Protein AF-A0A2E0Y604-F1 (afdb_monomer_lite)

Sequence (64 aa):
MSQLNYSFDELMAEHDYATKICHKDKTLHGGLLADGTYRPPRSLNRTPAIEAWWGRLKEKGHAV

Foldseek 3Di:
DQDQDDDPCLQQDFDPAPAFDDDPNDTDAFHAHPVRDTDGGSCPRVVSNVVVVVVVCVVVVHDD

Secondary structure (DSSP, 8-state):
-------HHHHH-----SB--EETTEEPSSEE-TTS-EE-TTHHHHHHHHHHHHHHHHHTT---

Structure (mmCIF, N/CA/C/O backbone):
data_AF-A0A2E0Y604-F1
#
_entry.id   AF-A0A2E0Y604-F1
#
loop_
_atom_site.group_PDB
_atom_site.id
_atom_site.type_symbol
_atom_site.label_atom_id
_atom_site.label_alt_id
_atom_site.label_comp_id
_atom_site.label_asym_id
_atom_site.label_entity_id
_atom_site.label_seq_id
_atom_site.pdbx_PDB_ins_code
_atom_site.Cartn_x
_atom_site.Cartn_y
_atom_site.Cartn_z
_atom_site.occupancy
_atom_site.B_iso_or_equiv
_atom_site.auth_seq_id
_atom_site.auth_comp_id
_atom_site.auth_asym_id
_atom_site.auth_atom_id
_atom_site.pdbx_PDB_model_num
ATOM 1 N N . MET A 1 1 ? -20.663 4.516 0.735 1.00 59.75 1 MET A N 1
ATOM 2 C CA . MET A 1 1 ? -20.219 3.764 1.929 1.00 59.75 1 MET A CA 1
ATOM 3 C C . MET A 1 1 ? -18.803 3.289 1.672 1.00 59.75 1 MET A C 1
ATOM 5 O O . MET A 1 1 ? -18.564 2.784 0.584 1.00 59.75 1 MET A O 1
ATOM 9 N N . SER A 1 2 ? -17.871 3.498 2.600 1.00 75.75 2 SER A N 1
ATOM 10 C CA . SER A 1 2 ? -16.501 2.990 2.474 1.00 75.75 2 SER A CA 1
ATOM 11 C C . SER A 1 2 ? -16.454 1.485 2.790 1.00 75.75 2 SER A C 1
ATOM 13 O O . SER A 1 2 ? -17.123 1.017 3.713 1.00 75.75 2 SER A O 1
ATOM 15 N N . GLN A 1 3 ? -15.715 0.708 1.990 1.00 91.69 3 GLN A N 1
ATOM 16 C CA . GLN A 1 3 ? -15.571 -0.743 2.163 1.00 91.69 3 GLN A CA 1
ATOM 17 C C . GLN A 1 3 ? -14.697 -1.048 3.390 1.00 91.69 3 GLN A C 1
ATOM 19 O O . GLN A 1 3 ? -13.618 -0.479 3.537 1.00 91.69 3 GLN A O 1
ATOM 24 N N . LEU A 1 4 ? -15.166 -1.948 4.264 1.00 95.19 4 LEU A N 1
ATOM 25 C CA . LEU A 1 4 ? -14.458 -2.373 5.487 1.00 95.19 4 LEU A CA 1
ATOM 26 C C . LEU A 1 4 ? -14.038 -3.846 5.477 1.00 95.19 4 LEU A C 1
ATOM 28 O O . LEU A 1 4 ? -13.153 -4.229 6.234 1.00 95.19 4 LEU A O 1
ATOM 32 N N . ASN A 1 5 ? -14.670 -4.667 4.640 1.00 96.38 5 ASN A N 1
ATOM 33 C CA . ASN A 1 5 ? -14.333 -6.077 4.502 1.00 96.38 5 ASN A CA 1
ATOM 34 C C . ASN A 1 5 ? -13.575 -6.256 3.194 1.00 96.38 5 ASN A C 1
ATOM 36 O O . ASN A 1 5 ? -14.077 -5.882 2.136 1.00 96.38 5 ASN A O 1
ATOM 40 N N . TYR A 1 6 ? -12.379 -6.818 3.288 1.00 96.62 6 TYR A N 1
ATOM 41 C CA . TYR A 1 6 ? -11.543 -7.171 2.153 1.00 96.62 6 TYR A CA 1
ATOM 42 C C . TYR A 1 6 ? -11.097 -8.615 2.340 1.00 96.62 6 TYR A C 1
ATOM 44 O O . TYR A 1 6 ? -10.793 -9.046 3.456 1.00 96.62 6 TYR A O 1
ATOM 52 N N . SER A 1 7 ? -11.050 -9.359 1.250 1.00 97.88 7 SER A N 1
ATOM 53 C CA . SER A 1 7 ? -10.366 -10.639 1.172 1.00 97.88 7 SER A CA 1
ATOM 54 C C . SER A 1 7 ? -8.851 -10.453 1.278 1.00 97.88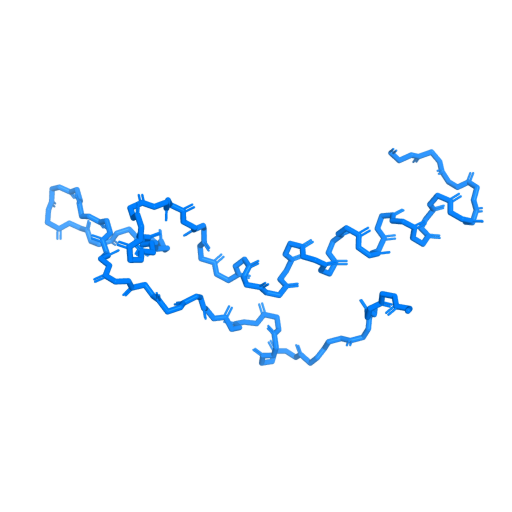 7 SER A C 1
ATOM 56 O O . SER A 1 7 ? -8.303 -9.355 1.131 1.00 97.88 7 SER A O 1
ATOM 58 N N . PHE A 1 8 ? -8.157 -11.562 1.520 1.00 97.44 8 PHE A N 1
ATOM 59 C CA . PHE A 1 8 ? -6.700 -11.580 1.503 1.00 97.44 8 PHE A CA 1
ATOM 60 C C . PHE A 1 8 ? -6.145 -11.098 0.155 1.00 97.44 8 PHE A C 1
ATOM 62 O O . PHE A 1 8 ? -5.251 -10.254 0.138 1.00 97.44 8 PHE A O 1
ATOM 69 N N . ASP A 1 9 ? -6.712 -11.575 -0.955 1.00 98.12 9 ASP A N 1
ATOM 70 C CA . ASP A 1 9 ? -6.247 -11.238 -2.302 1.00 98.12 9 ASP A CA 1
ATOM 71 C C . ASP A 1 9 ? -6.439 -9.753 -2.610 1.00 98.12 9 ASP A C 1
ATOM 73 O O . ASP A 1 9 ? -5.524 -9.105 -3.116 1.00 98.12 9 ASP A O 1
ATOM 77 N N . GLU A 1 10 ? -7.571 -9.170 -2.207 1.00 97.56 10 GLU A N 1
ATOM 78 C CA . GLU A 1 10 ? -7.782 -7.727 -2.328 1.00 97.56 10 GLU A CA 1
ATOM 79 C C . GLU A 1 10 ? -6.732 -6.939 -1.534 1.00 97.56 10 GLU A C 1
ATOM 81 O O . GLU A 1 10 ? -6.146 -5.995 -2.060 1.00 97.56 10 GLU A O 1
ATOM 86 N N . LEU A 1 11 ? -6.426 -7.331 -0.293 1.00 97.38 11 LEU A N 1
ATOM 87 C CA . LEU A 1 11 ? -5.403 -6.652 0.513 1.00 97.38 11 LEU A CA 1
ATOM 88 C C . LEU A 1 11 ? -3.974 -6.881 0.008 1.00 97.38 11 LEU A C 1
ATOM 90 O O . LEU A 1 11 ? -3.070 -6.129 0.380 1.00 97.38 11 LEU A O 1
ATOM 94 N N . MET A 1 12 ? -3.729 -7.929 -0.771 1.00 97.00 12 MET A N 1
ATOM 95 C CA . MET A 1 12 ? -2.414 -8.247 -1.332 1.00 97.00 12 MET A CA 1
ATOM 96 C C . MET A 1 12 ? -2.235 -7.730 -2.760 1.00 97.00 12 MET A C 1
ATOM 98 O O . MET A 1 12 ? -1.120 -7.798 -3.274 1.00 97.00 12 MET A O 1
ATOM 102 N N . ALA A 1 13 ? -3.286 -7.176 -3.369 1.00 97.44 13 ALA A N 1
ATOM 103 C CA . ALA A 1 13 ? -3.233 -6.600 -4.701 1.00 97.44 13 ALA A CA 1
ATOM 104 C C . ALA A 1 13 ? -2.216 -5.450 -4.795 1.00 97.44 13 ALA A C 1
ATOM 106 O O . ALA A 1 13 ? -2.066 -4.625 -3.887 1.00 97.44 13 ALA A O 1
ATOM 107 N N . GLU A 1 14 ? -1.525 -5.405 -5.927 1.00 96.56 14 GLU A N 1
ATOM 108 C CA . GLU A 1 14 ? -0.486 -4.430 -6.246 1.00 96.56 14 GLU A CA 1
ATOM 109 C C . GLU A 1 14 ? -1.001 -3.411 -7.264 1.00 96.56 14 GLU A C 1
ATOM 111 O O . GLU A 1 14 ? -1.921 -3.694 -8.030 1.00 96.56 14 GLU A O 1
ATOM 116 N N . HIS A 1 15 ? -0.389 -2.226 -7.288 1.00 96.69 15 HIS A N 1
ATOM 117 C CA . HIS A 1 15 ? -0.634 -1.279 -8.377 1.00 96.69 15 HIS A CA 1
ATOM 118 C C . HIS A 1 15 ? -0.040 -1.805 -9.686 1.00 96.69 15 HIS A C 1
ATOM 120 O O . HIS A 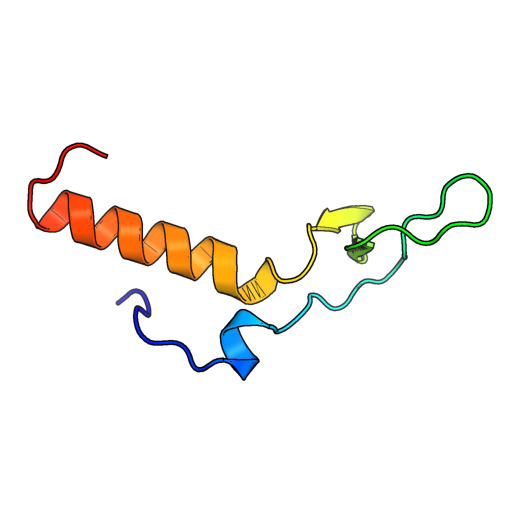1 15 ? 0.946 -2.548 -9.676 1.00 96.69 15 HIS A O 1
ATOM 126 N N . ASP A 1 16 ? -0.587 -1.346 -10.809 1.00 96.12 16 ASP A N 1
ATOM 127 C CA . ASP A 1 16 ? 0.023 -1.562 -12.118 1.00 96.12 16 ASP A CA 1
ATOM 128 C C . ASP A 1 16 ? 1.214 -0.610 -12.299 1.00 96.12 16 ASP A C 1
ATOM 130 O O . ASP A 1 16 ? 1.090 0.550 -12.700 1.00 96.12 16 ASP A O 1
ATOM 134 N N . TYR A 1 17 ? 2.382 -1.071 -11.860 1.00 96.88 17 TYR A N 1
ATOM 135 C CA . TYR A 1 17 ? 3.608 -0.287 -11.894 1.00 96.88 17 TYR A CA 1
ATOM 136 C C . TYR A 1 17 ? 4.158 -0.209 -13.315 1.00 96.88 17 TYR A C 1
ATOM 138 O O . TYR A 1 17 ? 4.615 -1.214 -13.854 1.00 96.88 17 TYR A O 1
ATOM 146 N N . ALA A 1 18 ? 4.239 1.002 -13.864 1.00 97.62 18 ALA A N 1
ATOM 147 C CA . ALA A 1 18 ? 4.915 1.245 -15.135 1.00 97.62 18 ALA A CA 1
ATOM 148 C C . ALA A 1 18 ? 6.431 1.010 -15.024 1.00 97.62 18 ALA A C 1
ATOM 150 O O . ALA A 1 18 ? 7.053 0.481 -15.943 1.00 97.62 18 ALA A O 1
ATOM 151 N N . THR A 1 19 ? 7.022 1.362 -13.876 1.00 97.00 19 THR A N 1
ATOM 152 C CA . THR A 1 19 ? 8.467 1.236 -13.646 1.00 97.00 19 THR A CA 1
ATOM 153 C C . THR A 1 19 ? 8.755 0.712 -12.245 1.00 97.00 19 THR A C 1
ATOM 155 O O . THR A 1 19 ? 8.211 1.201 -11.255 1.00 97.00 19 THR A O 1
ATOM 158 N N . LYS A 1 20 ? 9.662 -0.262 -12.123 1.00 95.69 20 LYS A N 1
ATOM 159 C CA . LYS A 1 20 ? 10.182 -0.718 -10.825 1.00 95.69 20 LYS A CA 1
ATOM 160 C C . LYS A 1 20 ? 11.360 0.142 -10.373 1.00 95.69 20 LYS A C 1
ATOM 162 O O . LYS A 1 20 ? 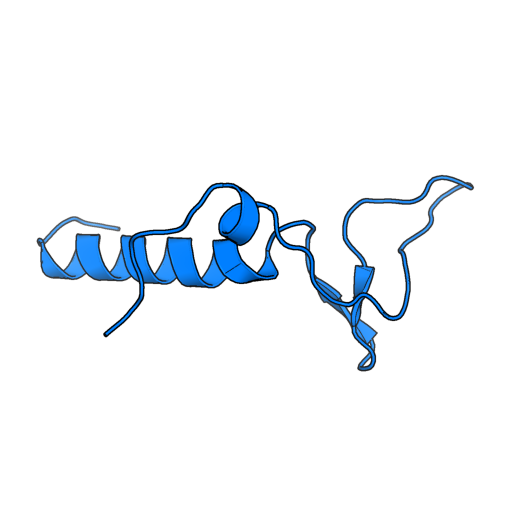12.147 0.606 -11.191 1.00 95.69 20 LYS A O 1
ATOM 167 N N . ILE A 1 21 ? 11.496 0.335 -9.062 1.00 94.25 21 ILE A N 1
ATOM 168 C CA . ILE A 1 21 ? 12.639 1.057 -8.493 1.00 94.25 21 ILE A CA 1
ATOM 169 C C . ILE A 1 21 ? 13.797 0.079 -8.304 1.00 94.25 21 ILE A C 1
ATOM 171 O O . ILE A 1 21 ? 13.628 -0.962 -7.669 1.00 94.25 21 ILE A O 1
ATOM 175 N N . CYS A 1 22 ? 14.977 0.437 -8.811 1.00 94.88 22 CYS A N 1
ATOM 176 C CA . CYS A 1 22 ? 16.199 -0.349 -8.665 1.00 94.88 22 CYS A CA 1
ATOM 177 C C . CYS A 1 22 ? 17.309 0.477 -8.001 1.00 94.88 22 CYS A C 1
ATOM 179 O O . CYS A 1 22 ? 17.513 1.641 -8.338 1.00 94.88 22 CYS A O 1
ATOM 181 N N . HIS A 1 23 ? 18.051 -0.135 -7.078 1.00 93.25 23 HIS A N 1
ATOM 182 C CA . HIS A 1 23 ? 19.234 0.453 -6.448 1.00 93.25 23 HIS A CA 1
ATOM 183 C C . HIS A 1 23 ? 20.338 -0.599 -6.330 1.00 93.25 23 HIS A C 1
ATOM 185 O O . HIS A 1 23 ? 20.106 -1.648 -5.734 1.00 93.25 23 HIS A O 1
ATOM 191 N N . LYS A 1 24 ? 21.534 -0.321 -6.874 1.00 94.44 24 LYS A N 1
ATOM 192 C CA . LYS A 1 24 ? 22.686 -1.252 -6.870 1.00 94.44 24 LYS A CA 1
ATOM 193 C C . LYS A 1 24 ? 22.284 -2.678 -7.291 1.00 94.44 24 LYS A C 1
ATOM 195 O O . LYS A 1 24 ? 22.499 -3.635 -6.551 1.00 94.44 24 LYS A O 1
ATOM 200 N N . ASP A 1 25 ? 21.600 -2.781 -8.431 1.00 94.25 25 ASP A N 1
ATOM 201 C CA . ASP A 1 25 ? 21.105 -4.039 -9.017 1.00 94.25 25 ASP A CA 1
ATOM 202 C C . ASP A 1 25 ? 20.080 -4.808 -8.165 1.00 94.25 25 ASP A C 1
ATOM 204 O O . ASP A 1 25 ? 19.795 -5.982 -8.409 1.00 94.25 25 ASP A O 1
ATOM 208 N N . LYS A 1 26 ? 19.487 -4.156 -7.158 1.00 95.88 26 LYS A N 1
ATOM 209 C CA . LYS A 1 26 ? 18.385 -4.702 -6.362 1.00 95.88 26 LYS A CA 1
ATOM 210 C C . LYS A 1 26 ? 17.084 -3.995 -6.699 1.00 95.88 26 LYS A C 1
ATOM 212 O O . LYS A 1 26 ? 16.986 -2.775 -6.574 1.00 95.88 26 LYS A O 1
ATOM 217 N N . THR A 1 27 ? 16.074 -4.773 -7.079 1.00 95.06 27 THR A N 1
ATOM 218 C CA . THR A 1 27 ? 14.703 -4.285 -7.236 1.00 95.06 27 THR A CA 1
ATOM 219 C C . THR A 1 27 ? 14.067 -4.100 -5.866 1.00 95.06 27 THR A C 1
ATOM 221 O O . THR A 1 27 ? 14.010 -5.030 -5.063 1.00 95.06 27 THR A O 1
ATOM 224 N N . LEU A 1 28 ? 13.603 -2.885 -5.598 1.00 93.19 28 LEU A N 1
ATOM 225 C CA . LEU A 1 28 ? 12.890 -2.538 -4.378 1.00 93.19 28 LEU A CA 1
ATOM 226 C C . LEU A 1 28 ? 11.396 -2.833 -4.531 1.00 93.19 28 LEU A C 1
ATOM 228 O O . LEU A 1 28 ? 10.867 -2.966 -5.636 1.00 93.19 28 LEU A O 1
ATOM 232 N N . HIS A 1 29 ? 10.704 -2.927 -3.399 1.00 94.56 29 HIS A N 1
ATOM 233 C CA . HIS A 1 29 ? 9.260 -3.100 -3.408 1.00 94.56 29 HIS A CA 1
ATOM 234 C C . HIS A 1 29 ? 8.536 -1.837 -3.888 1.00 94.56 29 HIS A C 1
ATOM 236 O O . HIS A 1 29 ? 8.987 -0.716 -3.662 1.00 94.56 29 HIS A O 1
ATOM 242 N N . GLY A 1 30 ? 7.366 -2.035 -4.493 1.00 94.94 30 GLY A N 1
ATOM 243 C CA . GLY A 1 30 ? 6.583 -0.961 -5.090 1.00 94.94 30 GLY A CA 1
ATOM 244 C C . GLY A 1 30 ? 7.073 -0.596 -6.4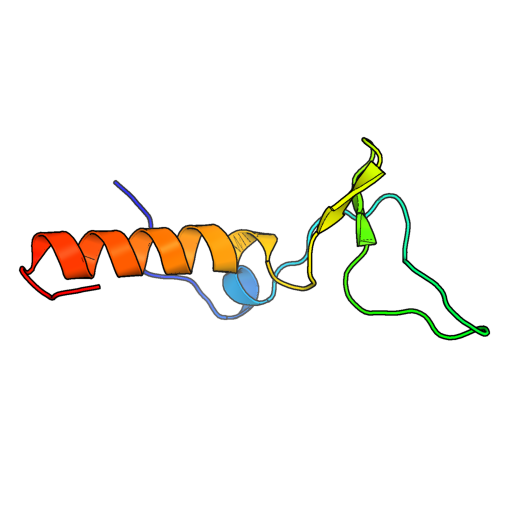88 1.00 94.94 30 GLY A C 1
ATOM 245 O O . GLY A 1 30 ? 7.653 -1.422 -7.202 1.00 94.94 30 GLY A O 1
ATOM 246 N N . GLY A 1 31 ? 6.805 0.641 -6.888 1.00 97.25 31 GLY A N 1
ATOM 247 C CA . GLY A 1 31 ? 7.166 1.152 -8.203 1.00 97.25 31 GLY A CA 1
ATOM 248 C C . GLY A 1 31 ? 6.532 2.504 -8.493 1.00 97.25 31 GLY A C 1
ATOM 249 O O . GLY A 1 31 ? 5.789 3.051 -7.676 1.00 97.25 31 GLY A O 1
ATOM 250 N N . LEU A 1 32 ? 6.852 3.039 -9.663 1.00 97.69 32 LEU A N 1
ATOM 251 C CA . LEU A 1 32 ? 6.259 4.253 -10.200 1.00 97.69 32 LEU A CA 1
ATOM 252 C C . LEU A 1 32 ? 5.071 3.886 -11.090 1.00 97.69 32 LEU A C 1
ATOM 254 O O . LEU A 1 32 ? 5.139 2.927 -11.864 1.00 97.69 32 LEU A O 1
ATOM 258 N N . LEU A 1 33 ? 3.996 4.655 -10.974 1.00 97.31 33 LEU A N 1
ATOM 259 C CA . LEU A 1 33 ? 2.896 4.649 -11.931 1.00 97.31 33 LEU A CA 1
ATOM 260 C C . LEU A 1 33 ? 3.334 5.312 -13.247 1.00 97.31 33 LEU A C 1
ATOM 262 O O . LEU A 1 33 ? 4.428 5.873 -13.345 1.00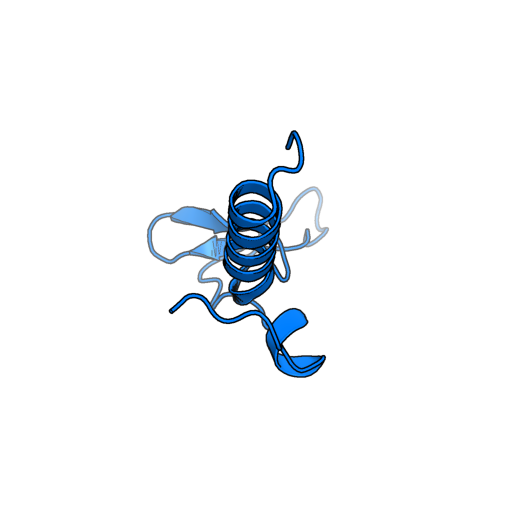 97.31 33 LEU A O 1
ATOM 266 N N . ALA A 1 34 ? 2.468 5.265 -14.260 1.00 97.31 34 ALA A N 1
ATOM 267 C CA . ALA A 1 34 ? 2.742 5.843 -15.578 1.00 97.31 34 ALA A CA 1
ATOM 268 C C . ALA A 1 34 ? 3.036 7.357 -15.544 1.00 97.31 34 ALA A C 1
ATOM 270 O O . ALA A 1 34 ? 3.763 7.859 -16.395 1.00 97.31 34 ALA A O 1
ATOM 271 N N . ASP A 1 35 ? 2.512 8.075 -14.549 1.00 97.25 35 ASP A N 1
ATOM 272 C CA . ASP A 1 35 ? 2.754 9.506 -14.328 1.00 97.25 35 ASP A CA 1
ATOM 273 C C . ASP A 1 35 ? 4.051 9.798 -13.542 1.00 97.25 35 ASP A C 1
ATOM 275 O O . ASP A 1 35 ? 4.345 10.950 -13.230 1.00 97.25 35 ASP A O 1
ATOM 279 N N . GLY A 1 36 ? 4.828 8.764 -13.199 1.00 96.06 36 GLY A N 1
ATOM 280 C CA . GLY A 1 36 ? 6.045 8.873 -12.396 1.00 96.06 36 GLY A CA 1
ATOM 281 C C . GLY A 1 36 ? 5.805 8.912 -10.883 1.00 96.06 36 GLY A C 1
ATOM 282 O O . GLY A 1 36 ? 6.769 8.944 -10.118 1.00 96.06 36 GLY A O 1
ATOM 283 N N . THR A 1 37 ? 4.554 8.864 -10.417 1.00 97.12 37 THR A N 1
ATOM 284 C CA . THR A 1 37 ? 4.233 8.866 -8.988 1.00 97.12 37 THR A CA 1
ATOM 285 C C . THR A 1 37 ? 4.623 7.539 -8.344 1.00 97.12 37 THR A C 1
ATOM 287 O O . THR A 1 37 ? 4.168 6.473 -8.760 1.00 97.12 37 THR A O 1
ATOM 290 N N . TYR A 1 38 ? 5.402 7.583 -7.261 1.00 96.06 38 TYR A N 1
ATOM 291 C CA . TYR A 1 38 ? 5.691 6.383 -6.476 1.00 96.06 38 TYR A CA 1
ATOM 292 C C . TYR A 1 38 ? 4.460 5.879 -5.715 1.00 96.06 38 TYR A C 1
ATOM 294 O O . TYR A 1 38 ? 3.735 6.640 -5.060 1.00 96.06 38 TYR A O 1
ATOM 302 N N . ARG A 1 39 ? 4.266 4.558 -5.745 1.00 97.31 39 ARG A N 1
ATOM 303 C CA . ARG A 1 39 ? 3.307 3.848 -4.903 1.00 97.31 39 ARG A CA 1
ATOM 304 C C . ARG A 1 39 ? 3.994 2.722 -4.123 1.00 97.31 39 ARG A C 1
ATOM 306 O O . ARG A 1 39 ? 4.650 1.869 -4.730 1.00 97.31 39 ARG A O 1
ATOM 313 N N . PRO A 1 40 ? 3.809 2.666 -2.790 1.00 95.81 40 PRO A N 1
ATOM 314 C CA . PRO A 1 40 ? 4.289 1.552 -1.983 1.00 95.81 40 PRO A CA 1
ATOM 315 C C . PRO A 1 40 ? 3.672 0.216 -2.423 1.00 95.81 40 PRO A C 1
ATOM 317 O O . PRO A 1 40 ? 2.544 0.210 -2.934 1.00 95.81 40 PRO A O 1
ATOM 320 N N . PRO A 1 41 ? 4.359 -0.913 -2.180 1.00 96.56 41 PRO A N 1
ATOM 321 C CA . PRO A 1 41 ? 3.805 -2.241 -2.430 1.00 96.56 41 PRO A CA 1
ATOM 322 C C . PRO A 1 41 ? 2.516 -2.466 -1.638 1.00 96.56 41 PRO A C 1
ATOM 324 O O . PRO A 1 41 ? 2.400 -2.041 -0.484 1.00 96.56 41 PRO A O 1
ATOM 327 N N . ARG A 1 42 ? 1.567 -3.183 -2.234 1.00 96.25 42 ARG A N 1
ATOM 328 C CA . ARG A 1 42 ? 0.292 -3.620 -1.641 1.00 96.25 42 ARG A CA 1
ATOM 329 C C . ARG A 1 42 ? -0.584 -2.476 -1.131 1.00 96.25 42 ARG A C 1
ATOM 331 O O . ARG A 1 42 ? -1.514 -2.691 -0.362 1.00 96.25 42 ARG A O 1
ATOM 338 N N . SER A 1 43 ? -0.285 -1.240 -1.526 1.00 97.12 43 SER A N 1
ATOM 339 C CA . SER A 1 43 ? -1.021 -0.061 -1.061 1.00 97.12 43 SER A CA 1
ATOM 340 C C . SER A 1 43 ? -2.306 0.193 -1.844 1.00 97.12 43 SER A C 1
ATOM 342 O O . SER A 1 43 ? -3.081 1.044 -1.420 1.00 97.12 43 SER A O 1
ATOM 344 N N . LEU A 1 44 ? -2.548 -0.545 -2.940 1.00 97.44 44 LEU A N 1
ATOM 345 C CA . LEU A 1 44 ? -3.694 -0.339 -3.833 1.00 97.44 44 LEU A CA 1
ATOM 346 C C . LEU A 1 44 ? -5.006 -0.300 -3.051 1.00 97.44 44 LEU A C 1
ATOM 348 O O . LEU A 1 44 ? -5.714 0.701 -3.090 1.00 97.44 44 LEU A O 1
ATOM 352 N N . ASN A 1 45 ? -5.259 -1.348 -2.268 1.00 97.56 45 ASN A N 1
ATOM 353 C CA . ASN A 1 45 ? -6.471 -1.447 -1.458 1.00 97.56 45 ASN A CA 1
ATOM 354 C C . ASN A 1 45 ? -6.216 -1.192 0.031 1.00 97.56 45 ASN A C 1
ATOM 356 O O . ASN A 1 45 ? -7.138 -0.847 0.764 1.00 97.56 45 ASN A O 1
ATOM 360 N N . ARG A 1 46 ? -4.970 -1.315 0.511 1.00 97.44 46 ARG A N 1
ATOM 361 C CA . ARG A 1 46 ? -4.670 -1.110 1.938 1.00 97.44 46 ARG A CA 1
ATOM 362 C C . ARG A 1 46 ? -4.824 0.335 2.382 1.00 97.44 46 ARG A C 1
ATOM 364 O O . ARG A 1 46 ? -5.325 0.554 3.478 1.00 97.44 46 ARG A O 1
ATOM 371 N N . THR A 1 47 ? -4.412 1.302 1.564 1.00 96.00 47 THR A N 1
ATOM 372 C CA . THR A 1 47 ? -4.574 2.721 1.906 1.00 96.00 47 THR A CA 1
ATOM 373 C C . THR A 1 47 ? -6.051 3.078 2.105 1.00 96.00 47 THR A C 1
ATOM 375 O O . THR A 1 47 ? -6.396 3.477 3.220 1.00 96.00 47 THR A O 1
ATOM 378 N N . PRO A 1 48 ? -6.954 2.843 1.128 1.00 96.31 48 PRO A N 1
ATOM 379 C CA . PRO A 1 48 ? -8.370 3.133 1.337 1.00 96.31 48 PRO A CA 1
ATOM 380 C C . PRO A 1 48 ? -9.003 2.265 2.437 1.00 96.31 48 PRO A C 1
ATOM 382 O O . PRO A 1 48 ? -9.887 2.740 3.146 1.00 96.31 48 PRO A O 1
ATOM 385 N N . ALA A 1 49 ? -8.543 1.024 2.650 1.00 97.12 49 ALA A N 1
ATOM 386 C CA . ALA A 1 49 ? -9.016 0.192 3.760 1.00 97.12 49 ALA A CA 1
ATOM 387 C C . ALA A 1 49 ? -8.683 0.795 5.136 1.00 97.12 49 ALA A C 1
ATOM 389 O O . ALA A 1 49 ? -9.542 0.828 6.019 1.00 97.12 49 ALA A O 1
ATOM 390 N N . ILE A 1 50 ? -7.456 1.294 5.319 1.00 96.00 50 ILE A N 1
ATOM 391 C CA . ILE A 1 50 ? -7.020 1.943 6.563 1.00 96.00 50 ILE A CA 1
ATOM 392 C C . ILE A 1 50 ? -7.802 3.237 6.784 1.00 96.00 50 ILE A C 1
ATOM 394 O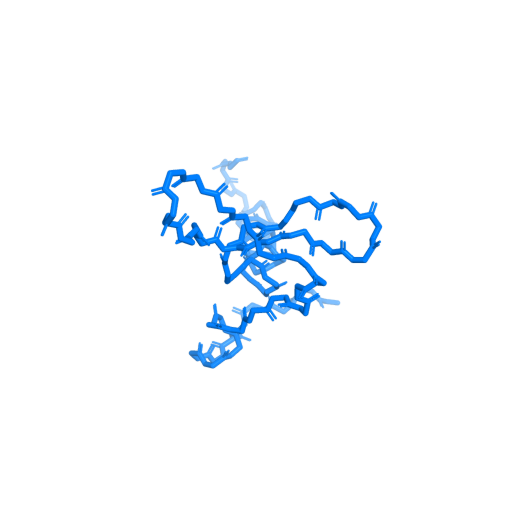 O . ILE A 1 50 ? -8.288 3.464 7.888 1.00 96.00 50 ILE A O 1
ATOM 398 N N . GLU A 1 51 ? -7.973 4.059 5.749 1.00 96.31 51 GLU A N 1
ATOM 399 C CA . GLU A 1 51 ? -8.755 5.299 5.830 1.00 96.31 51 GLU A CA 1
ATOM 400 C C . GLU A 1 51 ? -10.218 5.024 6.193 1.00 96.31 51 GLU A C 1
ATOM 402 O O . GLU A 1 51 ? -10.777 5.683 7.071 1.00 96.31 51 GLU A O 1
ATOM 407 N N . ALA A 1 52 ? -10.832 4.010 5.577 1.00 96.38 52 ALA A N 1
ATOM 408 C CA . ALA A 1 52 ? -12.193 3.585 5.885 1.00 96.38 52 ALA A CA 1
ATOM 409 C C . ALA A 1 52 ? -12.326 3.106 7.335 1.00 96.38 52 ALA A C 1
ATOM 411 O O . ALA A 1 52 ? -13.268 3.482 8.038 1.00 96.38 52 ALA A O 1
ATOM 412 N N . TRP A 1 53 ? -11.372 2.295 7.796 1.00 95.88 53 TRP A N 1
ATOM 413 C CA . TRP A 1 53 ? -11.329 1.812 9.171 1.00 95.88 53 TRP A CA 1
ATOM 414 C C . TRP A 1 53 ? -11.153 2.961 10.169 1.00 95.88 53 TRP A C 1
ATOM 416 O O . TRP A 1 53 ? -11.900 3.046 11.144 1.00 95.88 53 TRP A O 1
ATOM 426 N N . TRP A 1 54 ? -10.238 3.892 9.887 1.00 96.38 54 TRP A N 1
ATOM 427 C CA . TRP A 1 54 ? -10.011 5.096 10.685 1.00 96.38 54 TRP A CA 1
ATOM 428 C C . TRP A 1 54 ? -11.284 5.955 10.748 1.00 96.38 54 TRP A C 1
ATOM 430 O O . TRP A 1 54 ? -11.716 6.343 11.834 1.00 96.38 54 TRP A O 1
ATOM 440 N N . GLY A 1 55 ? -11.957 6.181 9.617 1.00 95.88 55 GLY A N 1
ATOM 441 C CA . GLY A 1 55 ? -13.246 6.877 9.569 1.00 95.88 55 GLY A CA 1
ATOM 442 C C . GLY A 1 55 ? -14.299 6.212 10.457 1.00 95.88 55 GLY A C 1
ATOM 443 O O . GLY A 1 55 ? -14.934 6.878 11.274 1.00 95.88 55 GLY A O 1
ATOM 444 N N . ARG A 1 56 ? -14.408 4.879 10.401 1.00 95.31 56 ARG A N 1
ATOM 445 C CA . ARG A 1 56 ? -15.340 4.129 11.251 1.00 95.31 56 ARG A CA 1
ATOM 446 C C . ARG A 1 56 ? -15.010 4.241 12.740 1.00 95.31 56 ARG A C 1
ATOM 448 O O . ARG A 1 56 ? -15.923 4.215 13.566 1.00 95.31 56 ARG A O 1
ATOM 455 N N . LEU A 1 57 ? -13.734 4.335 13.107 1.00 96.00 57 LEU A N 1
ATOM 456 C CA . LEU A 1 57 ? -13.343 4.573 14.495 1.00 96.00 57 LEU A CA 1
ATOM 457 C C . LEU A 1 57 ? -13.760 5.972 14.969 1.00 96.00 57 LEU A C 1
ATOM 459 O O . LEU A 1 57 ? -14.306 6.080 16.068 1.00 96.00 57 LEU A O 1
ATOM 463 N N . LYS A 1 58 ? -13.594 7.009 14.132 1.00 96.44 58 LYS A N 1
ATOM 464 C CA . LYS A 1 58 ? -14.081 8.373 14.430 1.00 96.44 58 LYS A CA 1
ATOM 465 C C . LYS A 1 58 ? -15.587 8.393 14.660 1.00 96.44 58 LYS A C 1
ATOM 467 O O . LYS A 1 58 ? -16.044 8.952 15.649 1.00 96.44 58 LYS A O 1
ATOM 472 N N . GLU A 1 59 ? -16.355 7.743 13.786 1.00 95.31 59 GLU A N 1
ATOM 473 C CA . GLU A 1 59 ? -17.821 7.649 13.901 1.00 95.31 59 GLU A CA 1
ATOM 474 C C . GLU A 1 59 ? -18.274 6.969 15.199 1.00 95.31 59 GLU A C 1
ATOM 476 O O . GLU A 1 59 ? -19.333 7.283 15.736 1.00 95.31 59 GLU A O 1
ATOM 481 N N . LYS A 1 60 ? -17.460 6.051 15.729 1.00 95.69 60 LYS A N 1
ATOM 482 C CA . LYS A 1 60 ? -17.689 5.393 17.022 1.00 95.69 60 LYS A CA 1
ATOM 483 C C . LYS A 1 60 ? -17.215 6.218 18.226 1.00 95.69 60 LYS A C 1
ATOM 485 O O . LYS A 1 60 ? -17.334 5.750 19.354 1.00 95.69 60 LYS A O 1
ATOM 490 N N . GLY A 1 61 ? -16.683 7.421 18.006 1.00 97.00 61 GLY A N 1
ATOM 491 C CA . GLY A 1 61 ? -16.206 8.319 19.058 1.00 97.00 61 GLY A CA 1
ATOM 492 C C . GLY A 1 61 ? -14.807 7.996 19.586 1.00 97.00 61 GLY A C 1
ATOM 493 O O . GLY A 1 61 ? -14.434 8.486 20.649 1.00 97.00 61 GLY A O 1
ATOM 494 N N . HIS A 1 62 ? -14.023 7.176 18.881 1.00 95.25 62 HIS A N 1
ATOM 495 C CA . HIS A 1 62 ? -12.633 6.928 19.262 1.00 95.25 62 HIS A CA 1
ATOM 496 C C . HIS A 1 62 ? -11.733 8.089 18.818 1.00 95.25 62 HIS A C 1
ATOM 498 O O . HIS A 1 62 ? -11.887 8.614 17.715 1.00 95.25 62 HIS A O 1
ATOM 504 N N . ALA A 1 63 ? -10.774 8.466 19.668 1.00 88.00 63 ALA A N 1
ATOM 505 C CA . ALA A 1 63 ? -9.696 9.376 19.295 1.00 88.00 63 ALA A CA 1
ATOM 506 C C . ALA A 1 63 ? -8.725 8.649 18.365 1.00 88.00 63 ALA A C 1
ATOM 508 O O . ALA A 1 63 ? -8.291 7.538 18.677 1.00 88.00 63 ALA A O 1
ATOM 509 N N . VAL A 1 64 ? -8.421 9.260 17.224 1.00 75.75 64 VAL A N 1
ATOM 510 C CA . VAL A 1 64 ? -7.674 8.620 16.143 1.00 75.75 64 VAL A CA 1
ATOM 511 C C . VAL A 1 64 ? -6.918 9.635 15.308 1.00 75.75 64 VAL A C 1
ATOM 513 O O . VAL A 1 64 ? -7.544 10.623 14.854 1.00 75.75 64 VAL A O 1
#

pLDDT: mean 94.88, std 5.88, range [59.75, 98.12]

Radius of gyration: 15.05 Å; chains: 1; bounding box: 43×21×35 Å